Protein AF-A0A0V0H1D7-F1 (afdb_monomer)

Radius of gyration: 17.59 Å; Cα contacts (8 Å, |Δi|>4): 134; chains: 1; bounding box: 47×26×44 Å

Organism: Solanum chacoense (NCBI:txid4108)

Secondary structure (DSSP, 8-state):
-HHHHHHHHHHHHHHHHHHHHHHHHHH---HHHHHHHHHHHHHHHHHHHHHHHHHHHHHT--HHHHHHHHHHHHHHHHHHHHHHHHHTTT--TTSHHHHHHHHHHHHHHHHHHHHIIIIIIIHHHHTSHHHHH-HHHHHHHHHHHHHHHHHHHHHHHHH-

pLDDT: mean 90.78, std 5.84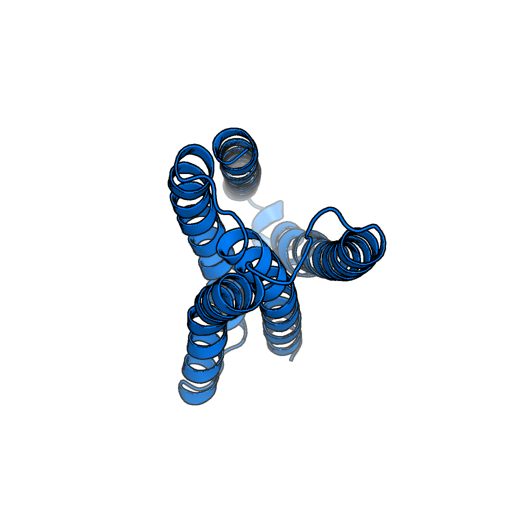, range [53.16, 97.12]

Foldseek 3Di:
DLLQVLLVLLLVLLLLQLLLLLLVLLLDDDPVLNVLQVVLVVVVLVLSVVVSVVSVVVNPDDPVVVVVSVVSSVVRNPVSNVNNNVCNVPDDCPDPVNCVVSVVSNVVSVVSNVCSVVPVPPVVVCPDPVQVVDPVNVVVVVVVVVVSVVSNVVSVVRSD

Structure (mmCIF, N/CA/C/O backbone):
data_AF-A0A0V0H1D7-F1
#
_entry.id   AF-A0A0V0H1D7-F1
#
loop_
_atom_site.group_PDB
_atom_site.id
_atom_site.type_symbol
_atom_site.label_atom_id
_atom_site.label_alt_id
_atom_site.label_comp_id
_atom_site.label_asym_id
_atom_site.label_entity_id
_atom_site.label_seq_id
_atom_site.pdbx_PDB_ins_code
_atom_site.Cartn_x
_atom_site.Cartn_y
_atom_site.Cartn_z
_atom_site.occupancy
_atom_site.B_iso_or_equiv
_atom_site.auth_seq_id
_atom_site.auth_comp_id
_atom_site.auth_asym_id
_atom_site.auth_atom_id
_atom_site.pdbx_PDB_model_num
ATOM 1 N N . MET A 1 1 ? 6.225 -10.975 -17.444 1.00 74.75 1 MET A N 1
ATOM 2 C CA . MET A 1 1 ? 5.537 -11.892 -16.506 1.00 74.75 1 MET A CA 1
ATOM 3 C C . MET A 1 1 ? 5.847 -11.531 -15.055 1.00 74.75 1 MET A C 1
ATOM 5 O O . MET A 1 1 ? 4.903 -11.274 -14.327 1.00 74.75 1 MET A O 1
ATOM 9 N N . ARG A 1 2 ? 7.127 -11.380 -14.673 1.00 87.75 2 ARG A N 1
ATOM 10 C CA . ARG A 1 2 ? 7.568 -10.962 -13.325 1.00 87.75 2 ARG A CA 1
ATOM 11 C C . ARG A 1 2 ? 6.828 -9.743 -12.741 1.00 87.75 2 ARG A C 1
ATOM 13 O O . ARG A 1 2 ? 6.193 -9.882 -11.709 1.00 87.75 2 ARG A O 1
ATOM 20 N N . HIS A 1 3 ? 6.807 -8.597 -13.431 1.00 90.19 3 HIS A N 1
ATOM 21 C CA . HIS A 1 3 ? 6.131 -7.382 -12.928 1.00 90.19 3 HIS A CA 1
ATOM 22 C C . HIS A 1 3 ? 4.631 -7.564 -12.645 1.00 90.19 3 HIS A C 1
ATOM 24 O O . HIS A 1 3 ? 4.086 -6.907 -11.766 1.00 90.19 3 HIS A O 1
ATOM 30 N N . ARG A 1 4 ? 3.958 -8.474 -13.366 1.00 91.38 4 ARG A N 1
ATOM 31 C CA . ARG A 1 4 ? 2.544 -8.781 -13.113 1.00 91.38 4 ARG A CA 1
ATOM 32 C C . ARG A 1 4 ? 2.371 -9.512 -11.785 1.00 91.38 4 ARG A C 1
ATOM 34 O O . ARG A 1 4 ? 1.547 -9.094 -10.982 1.00 91.38 4 ARG A O 1
ATOM 41 N N . LEU A 1 5 ? 3.202 -10.528 -11.541 1.00 92.44 5 LEU A N 1
ATOM 42 C CA . LEU A 1 5 ? 3.217 -11.264 -10.276 1.00 92.44 5 LEU A CA 1
ATOM 43 C C . LEU A 1 5 ? 3.552 -10.339 -9.105 1.00 92.44 5 LEU A C 1
ATOM 45 O O . LEU A 1 5 ? 2.806 -10.315 -8.136 1.00 92.44 5 LEU A O 1
ATOM 49 N N . ILE A 1 6 ? 4.597 -9.516 -9.239 1.00 93.19 6 ILE A N 1
ATOM 50 C CA . ILE A 1 6 ? 4.983 -8.523 -8.223 1.00 93.19 6 ILE A CA 1
ATOM 51 C C . ILE A 1 6 ? 3.799 -7.619 -7.884 1.00 93.19 6 ILE A C 1
ATOM 53 O O . ILE A 1 6 ? 3.445 -7.468 -6.722 1.00 93.19 6 ILE A O 1
ATOM 57 N N . SER A 1 7 ? 3.139 -7.062 -8.902 1.00 92.94 7 SER A N 1
ATOM 58 C CA . SER A 1 7 ? 2.003 -6.165 -8.700 1.00 92.94 7 SER A CA 1
ATOM 59 C C . SER A 1 7 ? 0.806 -6.848 -8.027 1.00 92.94 7 SER A C 1
ATOM 61 O O . SER A 1 7 ? 0.132 -6.197 -7.238 1.00 92.94 7 SER A O 1
ATOM 63 N N . GLN A 1 8 ? 0.537 -8.123 -8.323 1.00 94.50 8 GLN A N 1
ATOM 64 C CA . GLN A 1 8 ? -0.564 -8.885 -7.716 1.00 94.50 8 GLN A CA 1
ATOM 65 C C . GLN A 1 8 ? -0.259 -9.301 -6.274 1.00 94.50 8 GLN A C 1
ATOM 67 O O . GLN A 1 8 ? -1.132 -9.220 -5.417 1.00 94.50 8 GLN A O 1
ATOM 72 N N . VAL A 1 9 ? 0.973 -9.739 -5.999 1.00 94.31 9 VAL A N 1
ATOM 73 C CA . VAL A 1 9 ? 1.406 -10.116 -4.644 1.00 94.31 9 VAL A CA 1
ATOM 74 C C . VAL A 1 9 ? 1.469 -8.884 -3.746 1.00 94.31 9 VAL A C 1
ATOM 76 O O . VAL A 1 9 ? 0.994 -8.936 -2.614 1.00 94.31 9 VAL A O 1
ATOM 79 N N . LEU A 1 10 ? 1.990 -7.765 -4.263 1.00 94.00 10 LEU A N 1
ATOM 80 C CA . LEU A 1 10 ? 2.001 -6.494 -3.545 1.00 94.00 10 LEU A CA 1
ATOM 81 C C . LEU A 1 10 ? 0.579 -6.025 -3.236 1.00 94.00 10 LEU A C 1
ATOM 83 O O . LEU A 1 10 ? 0.295 -5.681 -2.095 1.00 94.00 10 LEU A O 1
ATOM 87 N N . GLU A 1 11 ? -0.316 -6.046 -4.226 1.00 95.62 11 GLU A N 1
ATOM 88 C CA . GLU A 1 11 ? -1.719 -5.702 -4.011 1.00 95.62 11 GLU A CA 1
ATOM 89 C C . GLU A 1 11 ? -2.347 -6.582 -2.931 1.00 95.62 11 GLU A C 1
ATOM 91 O O . GLU A 1 11 ? -2.903 -6.053 -1.978 1.00 95.62 11 GLU A O 1
ATOM 96 N N . LEU A 1 12 ? -2.207 -7.906 -3.021 1.00 93.75 12 LEU A N 1
ATOM 97 C CA . LEU A 1 12 ? -2.755 -8.823 -2.023 1.00 93.75 12 LEU A CA 1
ATOM 98 C C . LEU A 1 12 ? -2.231 -8.520 -0.610 1.00 93.75 12 LEU A C 1
ATOM 100 O O . LEU A 1 12 ? -3.017 -8.498 0.337 1.00 93.75 12 LEU A O 1
ATOM 104 N N . GLY A 1 13 ? -0.927 -8.263 -0.470 1.00 92.62 13 GLY A N 1
ATOM 105 C CA . GLY A 1 13 ? -0.320 -7.881 0.806 1.00 92.62 13 GLY A CA 1
ATOM 106 C C . GLY A 1 13 ? -0.886 -6.572 1.358 1.00 92.62 13 GLY A C 1
ATOM 107 O O . GLY A 1 13 ? -1.197 -6.492 2.546 1.00 92.62 13 GLY A O 1
ATOM 108 N N . ILE A 1 14 ? -1.086 -5.571 0.496 1.00 94.00 14 ILE A N 1
ATOM 109 C CA . ILE A 1 14 ? -1.724 -4.306 0.878 1.00 94.00 14 ILE A CA 1
ATOM 110 C C . ILE A 1 14 ? -3.167 -4.562 1.327 1.00 94.00 14 ILE A C 1
ATOM 112 O O . ILE A 1 14 ? -3.543 -4.123 2.406 1.00 94.00 14 ILE A O 1
ATOM 116 N N . LEU A 1 15 ? -3.961 -5.326 0.568 1.00 94.50 15 LEU A N 1
ATOM 117 C CA . LEU A 1 15 ? -5.364 -5.592 0.907 1.00 94.50 15 LEU A CA 1
ATOM 118 C C . LEU A 1 15 ? -5.505 -6.256 2.283 1.00 94.50 15 LEU A C 1
ATOM 120 O O . LEU A 1 15 ? -6.320 -5.818 3.093 1.00 94.50 15 LEU A O 1
ATOM 124 N N . VAL A 1 16 ? -4.696 -7.280 2.571 1.00 91.50 16 VAL A N 1
ATOM 125 C CA . VAL A 1 16 ? -4.732 -7.979 3.866 1.00 91.50 16 VAL A CA 1
ATOM 126 C C . VAL A 1 16 ? -4.396 -7.023 5.014 1.00 91.50 16 VAL A C 1
ATOM 128 O O . VAL A 1 16 ? -5.137 -6.962 5.996 1.00 91.50 16 VAL A O 1
ATOM 131 N N . HIS A 1 17 ? -3.323 -6.243 4.884 1.00 93.31 17 HIS A N 1
ATOM 132 C CA . HIS A 1 17 ? -2.920 -5.278 5.906 1.00 93.31 17 HIS A CA 1
ATOM 133 C C . HIS A 1 17 ? -3.953 -4.157 6.104 1.00 93.31 17 HIS A C 1
ATOM 135 O O . HIS A 1 17 ? -4.313 -3.834 7.240 1.00 93.31 17 HIS A O 1
ATOM 141 N N . SER A 1 18 ? -4.484 -3.605 5.009 1.00 94.31 18 SER A N 1
ATOM 142 C CA . SER A 1 18 ? -5.471 -2.522 5.020 1.00 94.31 18 SER A CA 1
ATOM 143 C C . SER A 1 18 ? -6.784 -2.919 5.704 1.00 94.31 18 SER A C 1
ATOM 145 O O . SER A 1 18 ? -7.381 -2.085 6.386 1.00 94.31 18 SER A O 1
ATOM 147 N N . VAL A 1 19 ? -7.231 -4.180 5.586 1.00 94.31 19 VAL A N 1
ATOM 148 C CA . VAL A 1 19 ? -8.410 -4.671 6.332 1.00 94.31 19 VAL A CA 1
ATOM 149 C C . VAL A 1 19 ? -8.159 -4.619 7.837 1.00 94.31 19 VAL A C 1
ATOM 151 O O . VAL A 1 19 ? -9.004 -4.122 8.579 1.00 94.31 19 VAL A O 1
ATOM 154 N N . ILE A 1 20 ? -7.003 -5.113 8.288 1.00 91.75 20 ILE A N 1
ATOM 155 C CA . ILE A 1 20 ? -6.660 -5.199 9.715 1.00 91.75 20 ILE A CA 1
ATOM 156 C C . ILE A 1 20 ? -6.572 -3.798 10.328 1.00 91.75 20 ILE A C 1
ATOM 158 O O . ILE A 1 20 ? -7.165 -3.546 11.378 1.00 91.75 20 ILE A O 1
ATOM 162 N N . ILE A 1 21 ? -5.877 -2.879 9.650 1.00 91.81 21 ILE A N 1
ATOM 163 C CA . ILE A 1 21 ? -5.791 -1.476 10.069 1.00 91.81 21 ILE A CA 1
ATOM 164 C C . ILE A 1 21 ? -7.174 -0.825 10.080 1.00 91.81 21 ILE A C 1
ATOM 166 O O . ILE A 1 21 ? -7.513 -0.132 11.037 1.00 91.81 21 ILE A O 1
ATOM 170 N N . GLY A 1 22 ? -7.978 -1.044 9.035 1.00 94.06 22 GLY A N 1
ATOM 171 C CA . GLY A 1 22 ? -9.319 -0.480 8.941 1.00 94.06 22 GLY A CA 1
ATOM 172 C C . GLY A 1 22 ? -10.197 -0.908 10.115 1.00 94.06 22 GLY A C 1
ATOM 173 O O . GLY A 1 22 ? -10.807 -0.053 10.753 1.00 94.06 22 GLY A O 1
ATOM 174 N N . ILE A 1 23 ? -10.210 -2.203 10.444 1.00 93.00 23 ILE A N 1
ATOM 175 C CA . ILE A 1 23 ? -10.970 -2.731 11.586 1.00 93.00 23 ILE A CA 1
ATOM 176 C C . ILE A 1 23 ? -10.512 -2.068 12.885 1.00 93.00 23 ILE A C 1
ATOM 178 O O . ILE A 1 23 ? -11.358 -1.531 13.590 1.00 93.00 23 ILE A O 1
ATOM 182 N N . SER A 1 24 ? -9.201 -2.031 13.145 1.00 90.25 24 SER A N 1
ATOM 183 C CA . SER A 1 24 ? -8.633 -1.431 14.363 1.00 90.25 24 SER A CA 1
ATOM 184 C C . SER A 1 24 ? -8.926 0.072 14.490 1.00 90.25 24 SER A C 1
ATOM 186 O O . SER A 1 24 ? -9.142 0.591 15.586 1.00 90.25 24 SER A O 1
ATOM 188 N N . LEU A 1 25 ? -8.986 0.801 13.371 1.00 91.31 25 LEU A N 1
ATOM 189 C CA . LEU A 1 25 ? -9.426 2.195 13.388 1.00 91.31 25 LEU A CA 1
ATOM 190 C C . LEU A 1 25 ? -10.931 2.312 13.683 1.00 91.31 25 LEU A C 1
ATOM 192 O O . LEU A 1 25 ? -11.335 3.195 14.434 1.00 91.31 25 LEU A O 1
ATOM 196 N N . GLY A 1 26 ? -11.764 1.452 13.091 1.00 92.38 26 GLY A N 1
ATOM 197 C CA . GLY A 1 26 ? -13.226 1.509 13.233 1.00 92.38 26 GLY A CA 1
ATOM 198 C C . GLY A 1 26 ? -13.747 1.128 14.622 1.00 92.38 26 GLY A C 1
ATOM 199 O O . GLY A 1 26 ? -14.825 1.562 15.021 1.00 92.38 26 GLY A O 1
ATOM 200 N N . THR A 1 27 ? -12.986 0.331 15.356 1.00 91.31 27 THR A N 1
ATOM 201 C CA . THR A 1 27 ? -13.241 -0.075 16.747 1.00 91.31 27 THR A CA 1
ATOM 202 C C . THR A 1 27 ? -12.702 0.927 17.771 1.00 91.31 27 THR A C 1
ATOM 204 O O . THR A 1 27 ? -13.101 0.887 18.934 1.00 91.31 27 THR A O 1
ATOM 207 N N . THR A 1 28 ? -11.821 1.847 17.363 1.00 88.94 28 THR A N 1
ATOM 208 C CA . THR A 1 28 ? -11.316 2.909 18.237 1.00 88.94 28 THR A CA 1
ATOM 209 C C . THR A 1 28 ? -12.435 3.904 18.548 1.00 88.94 28 THR A C 1
ATOM 211 O O . THR A 1 28 ? -12.975 4.542 17.649 1.00 88.94 28 THR A O 1
ATOM 214 N N . GLU A 1 29 ? -12.745 4.108 19.831 1.00 85.25 29 GLU A N 1
ATOM 215 C CA . GLU A 1 29 ? -13.836 5.007 20.248 1.00 85.25 29 GLU A CA 1
ATOM 216 C C . GLU A 1 29 ? -13.367 6.416 20.651 1.00 85.25 29 GLU A C 1
ATOM 218 O O . GLU A 1 29 ? -14.167 7.350 20.684 1.00 85.25 29 GLU A O 1
ATOM 223 N N . ASN A 1 30 ? -12.076 6.609 20.957 1.00 86.25 30 ASN A N 1
ATOM 224 C CA . ASN A 1 30 ? -11.560 7.882 21.470 1.00 86.25 30 ASN A CA 1
ATOM 225 C C . ASN A 1 30 ? -11.291 8.895 20.337 1.00 86.25 30 ASN A C 1
ATOM 227 O O . ASN A 1 30 ? -10.307 8.745 19.604 1.00 86.25 30 ASN A O 1
ATOM 231 N N . PRO A 1 31 ? -12.047 10.008 20.237 1.00 83.62 31 PRO A N 1
ATOM 232 C CA . PRO A 1 31 ? -11.870 10.984 19.160 1.00 83.62 31 PRO A CA 1
ATOM 233 C C . PRO A 1 31 ? -10.497 11.667 19.151 1.00 83.62 31 PRO A C 1
ATOM 235 O O . PRO A 1 31 ? -10.062 12.151 18.103 1.00 83.62 31 PRO A O 1
ATOM 238 N N . LYS A 1 32 ? -9.811 11.729 20.304 1.00 86.06 32 LYS A N 1
ATOM 239 C CA . LYS A 1 32 ? -8.451 12.285 20.408 1.00 86.06 32 LYS A CA 1
ATOM 240 C C . LYS A 1 32 ? -7.411 11.393 19.728 1.00 86.06 32 LYS A C 1
ATOM 242 O O . LYS A 1 32 ? -6.398 11.916 19.285 1.00 86.06 32 LYS A O 1
ATOM 247 N N . THR A 1 33 ? -7.690 10.097 19.610 1.00 85.44 33 THR A N 1
ATOM 248 C CA . THR A 1 33 ? -6.844 9.112 18.925 1.00 85.44 33 THR A CA 1
ATOM 249 C C . THR A 1 33 ? -7.255 8.968 17.456 1.00 85.44 33 THR A C 1
ATOM 251 O O . THR A 1 33 ? -6.405 8.958 16.574 1.00 85.44 33 THR A O 1
ATOM 254 N N . ILE A 1 34 ? -8.561 8.967 17.160 1.00 88.12 34 ILE A N 1
ATOM 255 C CA . ILE A 1 34 ? -9.088 8.809 15.790 1.00 88.12 34 ILE A CA 1
ATOM 256 C C . ILE A 1 34 ? -8.610 9.927 14.851 1.00 88.12 34 ILE A C 1
ATOM 258 O O . ILE A 1 34 ? -8.193 9.655 13.729 1.00 88.12 34 ILE A O 1
ATOM 262 N N . LYS A 1 35 ? -8.674 11.196 15.281 1.00 87.25 35 LYS A N 1
ATOM 263 C CA . LYS A 1 35 ? -8.311 12.345 14.428 1.00 87.25 35 LYS A CA 1
ATOM 264 C C . LYS A 1 35 ? -6.873 12.274 13.886 1.00 87.25 35 LYS A C 1
ATOM 266 O O . LYS A 1 35 ? -6.721 12.355 12.668 1.00 87.25 35 LYS A O 1
ATOM 271 N N . PRO A 1 36 ? -5.830 12.137 14.728 1.00 88.69 36 PRO A N 1
ATOM 272 C CA . PRO A 1 36 ? -4.465 11.992 14.232 1.00 88.69 36 PRO A CA 1
ATOM 273 C C . PRO A 1 36 ? -4.265 10.685 13.455 1.00 88.69 36 PRO A C 1
ATOM 275 O O . PRO A 1 36 ? -3.605 10.720 12.419 1.00 88.69 36 PRO A O 1
ATOM 278 N N . LEU A 1 37 ? -4.892 9.573 13.866 1.00 88.94 37 LEU A N 1
ATOM 279 C CA . LEU A 1 37 ? -4.813 8.301 13.137 1.00 88.94 37 LEU A CA 1
ATOM 280 C C . LEU A 1 37 ? -5.346 8.403 11.706 1.00 88.94 37 LEU A C 1
ATOM 282 O O . LEU A 1 37 ? -4.688 7.927 10.789 1.00 88.94 37 LEU A O 1
ATOM 286 N N . ILE A 1 38 ? -6.496 9.047 11.481 1.00 90.00 38 ILE A N 1
ATOM 287 C CA . ILE A 1 38 ? -7.047 9.232 10.127 1.00 90.00 38 ILE A CA 1
ATOM 288 C C . ILE A 1 38 ? -6.074 10.026 9.252 1.00 90.00 38 ILE A C 1
ATOM 290 O O . ILE A 1 38 ? -5.871 9.676 8.089 1.00 90.00 38 ILE A O 1
ATOM 294 N N . ILE A 1 39 ? -5.456 11.079 9.796 1.00 89.69 39 ILE A N 1
ATOM 295 C CA . ILE A 1 39 ? -4.482 11.884 9.050 1.00 89.69 39 ILE A CA 1
ATOM 296 C C . ILE A 1 39 ? -3.244 11.040 8.727 1.00 89.69 39 ILE A C 1
ATOM 298 O O . ILE A 1 39 ? -2.842 10.971 7.565 1.00 89.69 39 ILE A O 1
ATOM 302 N N . ALA A 1 40 ? -2.678 10.357 9.725 1.00 91.00 40 ALA A N 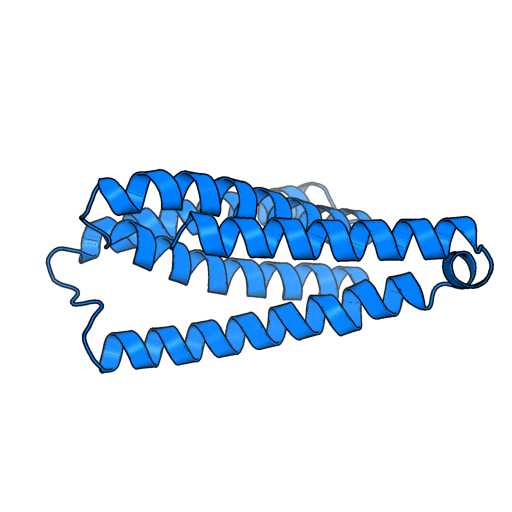1
ATOM 303 C CA . ALA A 1 40 ? -1.511 9.499 9.550 1.00 91.00 40 ALA A CA 1
ATOM 304 C C . ALA A 1 40 ? -1.773 8.388 8.519 1.00 91.00 40 ALA A C 1
ATOM 306 O O . ALA A 1 40 ? -0.982 8.205 7.593 1.00 91.00 40 ALA A O 1
ATOM 307 N N . LEU A 1 41 ? -2.920 7.712 8.617 1.00 91.12 41 LEU A N 1
ATOM 308 C CA . LEU A 1 41 ? -3.327 6.646 7.704 1.00 91.12 41 LEU A CA 1
ATOM 309 C C . LEU A 1 41 ? -3.639 7.154 6.297 1.00 91.12 41 LEU A C 1
ATOM 311 O O . LEU A 1 41 ? -3.375 6.445 5.333 1.00 91.12 41 LEU A O 1
ATOM 315 N N . SER A 1 42 ? -4.130 8.385 6.145 1.00 92.38 42 SER A N 1
ATOM 316 C CA . SER A 1 42 ? -4.326 8.986 4.819 1.00 92.38 42 SER A CA 1
ATOM 317 C C . SER A 1 42 ? -2.996 9.152 4.082 1.00 92.38 42 SER A C 1
ATOM 319 O O . SER A 1 42 ? -2.887 8.799 2.907 1.00 92.38 42 SER A O 1
ATOM 321 N N . PHE A 1 43 ? -1.961 9.642 4.773 1.00 91.75 43 PHE A N 1
ATOM 322 C CA . PHE A 1 43 ? -0.620 9.737 4.195 1.00 91.75 43 PHE A CA 1
ATOM 323 C C . PHE A 1 43 ? 0.022 8.360 3.995 1.00 91.75 43 PHE A C 1
ATOM 325 O O . PHE A 1 43 ? 0.652 8.136 2.963 1.00 91.75 43 PHE A O 1
ATOM 332 N N . HIS A 1 44 ? -0.172 7.424 4.926 1.00 92.38 44 HIS A N 1
ATOM 333 C CA . HIS A 1 44 ? 0.291 6.040 4.780 1.00 92.38 44 HIS A CA 1
ATOM 334 C C . HIS A 1 44 ? -0.289 5.395 3.514 1.00 92.38 44 HIS A C 1
ATOM 336 O O . HIS A 1 44 ? 0.460 4.926 2.658 1.00 92.38 44 HIS A O 1
ATOM 342 N N . GLN A 1 45 ? -1.612 5.476 3.338 1.00 94.19 45 GLN A N 1
ATOM 343 C CA . GLN A 1 45 ? -2.309 4.948 2.165 1.00 94.19 45 GLN A CA 1
ATOM 344 C C . GLN A 1 45 ? -1.871 5.667 0.882 1.00 94.19 45 GLN A C 1
ATOM 346 O O . GLN A 1 45 ? -1.769 5.048 -0.173 1.00 94.19 45 GLN A O 1
ATOM 351 N N . PHE A 1 46 ? -1.562 6.965 0.941 1.00 93.50 46 PHE A N 1
ATOM 352 C CA . PHE A 1 46 ? -1.006 7.682 -0.205 1.00 93.50 46 PHE A CA 1
ATOM 353 C C . PHE A 1 46 ? 0.336 7.082 -0.662 1.00 93.50 46 PHE A C 1
ATOM 355 O O . PHE A 1 46 ? 0.514 6.815 -1.854 1.00 93.50 46 PHE A O 1
ATOM 362 N N . PHE A 1 47 ? 1.257 6.808 0.267 1.00 91.75 47 PHE A N 1
ATOM 363 C CA . PHE A 1 47 ? 2.547 6.191 -0.055 1.00 91.75 47 PHE A CA 1
ATOM 364 C C . PHE A 1 47 ? 2.407 4.739 -0.535 1.00 91.75 47 PHE A C 1
ATOM 366 O O . PHE A 1 47 ? 3.041 4.370 -1.528 1.00 91.75 47 PHE A O 1
ATOM 373 N N . GLU A 1 48 ? 1.535 3.939 0.086 1.00 92.38 48 GLU A 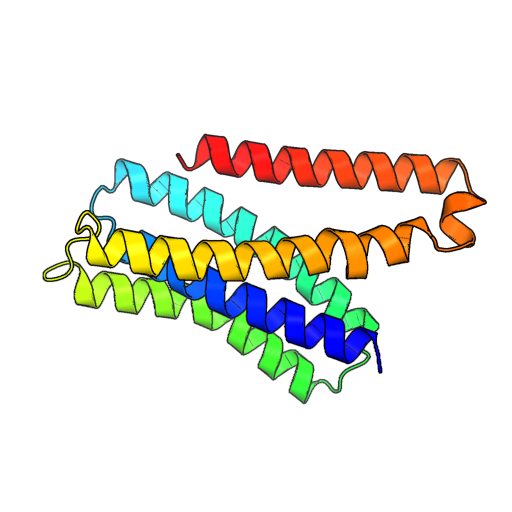N 1
ATOM 374 C CA . GLU A 1 48 ? 1.222 2.581 -0.390 1.00 92.38 48 GLU A CA 1
ATOM 375 C C . GLU A 1 48 ? 0.634 2.596 -1.809 1.00 92.38 48 GLU A C 1
ATOM 377 O O . GLU A 1 48 ? 1.034 1.803 -2.667 1.00 92.38 48 GLU A O 1
ATOM 382 N N . GLY A 1 49 ? -0.259 3.549 -2.093 1.00 94.25 49 GLY A N 1
ATOM 383 C CA . GLY A 1 49 ? -0.877 3.725 -3.405 1.00 94.25 49 GLY A CA 1
ATOM 384 C C . GLY A 1 49 ? 0.125 4.121 -4.488 1.00 94.25 49 GLY A C 1
ATOM 385 O O . GLY A 1 49 ? 0.050 3.609 -5.607 1.00 94.25 49 GLY A O 1
ATOM 386 N N . MET A 1 50 ? 1.105 4.974 -4.169 1.00 93.25 50 MET A N 1
ATOM 387 C CA . MET A 1 50 ? 2.200 5.292 -5.095 1.00 93.25 50 MET A CA 1
ATOM 388 C C . MET A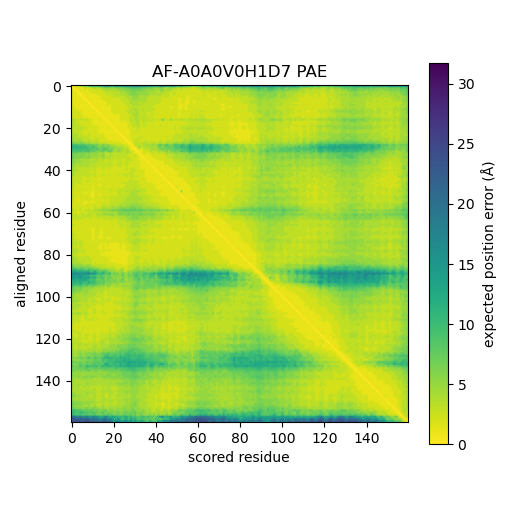 1 50 ? 3.070 4.064 -5.398 1.00 93.25 50 MET A C 1
ATOM 390 O O . MET A 1 50 ? 3.401 3.831 -6.564 1.00 93.25 50 MET A O 1
ATOM 394 N N . GLY A 1 51 ? 3.394 3.251 -4.387 1.00 91.94 51 GLY A N 1
ATOM 395 C CA . GLY A 1 51 ? 4.149 2.005 -4.570 1.00 91.94 51 GLY A CA 1
ATOM 396 C C . GLY A 1 51 ? 3.413 0.996 -5.459 1.00 91.94 51 GLY A C 1
ATOM 397 O O . GLY A 1 51 ? 3.980 0.478 -6.430 1.00 91.94 51 GLY A O 1
ATOM 398 N N . LEU A 1 52 ? 2.121 0.778 -5.191 1.00 94.44 52 LEU A N 1
ATOM 399 C CA . LEU A 1 52 ? 1.268 -0.083 -6.013 1.00 94.44 52 LEU A CA 1
ATOM 400 C C . LEU A 1 52 ? 1.127 0.459 -7.444 1.00 94.44 52 LEU A C 1
ATOM 402 O O . LEU A 1 52 ? 1.277 -0.296 -8.407 1.00 94.44 52 LEU A O 1
ATOM 406 N N . GLY A 1 53 ? 0.907 1.767 -7.604 1.00 94.88 53 GLY A N 1
ATOM 407 C CA . GLY A 1 53 ? 0.813 2.430 -8.906 1.00 94.88 53 GLY A CA 1
ATOM 408 C C . GLY A 1 53 ? 2.085 2.279 -9.747 1.00 94.88 53 GLY A C 1
ATOM 409 O O . GLY A 1 53 ? 2.004 1.999 -10.947 1.00 94.88 53 GLY A O 1
ATOM 410 N N . GLY A 1 54 ? 3.260 2.371 -9.115 1.00 92.38 54 GLY A N 1
ATOM 411 C CA . GLY A 1 54 ? 4.548 2.089 -9.752 1.00 92.38 54 GLY A CA 1
ATOM 412 C C . GLY A 1 54 ? 4.634 0.658 -10.293 1.00 92.38 54 GLY A C 1
ATOM 413 O O . GLY A 1 54 ? 5.023 0.452 -11.446 1.00 92.38 54 GLY A O 1
ATOM 414 N N . CYS A 1 55 ? 4.192 -0.331 -9.512 1.00 92.94 55 CYS A N 1
ATOM 415 C CA . CYS A 1 55 ? 4.163 -1.735 -9.934 1.00 92.94 55 CYS A CA 1
ATOM 416 C C . CYS A 1 55 ? 3.170 -1.987 -11.078 1.00 92.94 55 CYS A C 1
ATOM 418 O O . CYS A 1 55 ? 3.505 -2.655 -12.061 1.00 92.94 55 CYS A O 1
ATOM 420 N N . ILE A 1 56 ? 1.967 -1.411 -10.988 1.00 94.50 56 ILE A N 1
ATOM 421 C CA . ILE A 1 56 ? 0.925 -1.510 -12.020 1.00 94.50 56 ILE A CA 1
ATOM 422 C C . ILE A 1 56 ? 1.418 -0.921 -13.349 1.00 94.50 56 ILE A C 1
ATOM 424 O O . ILE A 1 56 ? 1.215 -1.526 -14.408 1.00 94.50 56 ILE A O 1
ATOM 428 N N . SER A 1 57 ? 2.102 0.227 -13.296 1.00 93.31 57 SER A N 1
ATOM 429 C CA . SER A 1 57 ? 2.684 0.889 -14.469 1.00 93.31 57 SER A CA 1
ATOM 430 C C . SER A 1 57 ? 3.684 -0.023 -15.195 1.00 93.31 57 SER A C 1
ATOM 432 O O . SER A 1 57 ? 3.610 -0.204 -16.415 1.00 93.31 57 SER A O 1
ATOM 434 N N . GLN A 1 58 ? 4.554 -0.705 -14.443 1.00 90.50 58 GLN A N 1
ATOM 435 C CA . GLN A 1 58 ? 5.524 -1.657 -14.999 1.00 90.50 58 GLN A CA 1
ATOM 436 C C . GLN A 1 58 ? 4.872 -2.943 -15.540 1.00 90.50 58 GLN A C 1
ATOM 438 O O . GLN A 1 58 ? 5.365 -3.550 -16.496 1.00 90.50 58 GLN A O 1
ATOM 443 N N . ALA A 1 59 ? 3.745 -3.368 -14.965 1.00 92.00 59 ALA A N 1
ATOM 444 C CA . ALA A 1 59 ? 3.056 -4.608 -15.320 1.00 92.00 59 ALA A CA 1
ATOM 445 C C . ALA A 1 59 ? 2.323 -4.570 -16.681 1.00 92.00 59 ALA A C 1
ATOM 447 O O . ALA A 1 59 ? 1.958 -5.634 -17.212 1.00 92.00 59 ALA A O 1
ATOM 448 N N . LYS A 1 60 ? 2.135 -3.370 -17.260 1.00 93.31 60 LYS A N 1
ATOM 449 C CA . LYS A 1 60 ? 1.461 -3.128 -18.554 1.00 93.31 60 LYS A CA 1
ATOM 450 C C . LYS A 1 60 ? 0.122 -3.871 -18.646 1.00 93.31 60 LYS A C 1
ATOM 452 O O . LYS A 1 60 ? -0.116 -4.683 -19.551 1.00 93.31 60 LYS A O 1
ATOM 457 N N . TYR A 1 61 ? -0.721 -3.657 -17.641 1.00 93.56 61 TYR A N 1
ATOM 458 C CA . TYR A 1 61 ? -2.064 -4.219 -17.582 1.00 93.56 61 TYR A CA 1
ATOM 459 C C . TYR A 1 61 ? -3.026 -3.525 -18.551 1.00 93.56 61 TYR A C 1
ATOM 461 O O . TYR A 1 61 ? -2.833 -2.377 -18.942 1.00 93.56 61 TYR A O 1
ATOM 469 N N . LYS A 1 62 ? -4.102 -4.227 -18.927 1.00 95.56 62 LYS A N 1
ATOM 470 C CA . LYS A 1 62 ? -5.239 -3.597 -19.612 1.00 95.56 62 LYS A CA 1
ATOM 471 C C . LYS A 1 62 ? -5.985 -2.704 -18.618 1.00 95.56 62 LYS A C 1
ATOM 473 O O . LYS A 1 62 ? -6.062 -3.048 -17.440 1.00 95.56 62 LYS A O 1
ATOM 478 N N . ALA A 1 63 ? -6.617 -1.637 -19.109 1.00 95.50 63 ALA A N 1
ATOM 479 C CA . ALA A 1 63 ? -7.367 -0.683 -18.284 1.00 95.50 63 ALA A CA 1
ATOM 480 C C . ALA A 1 63 ? -8.354 -1.360 -17.318 1.00 95.50 63 ALA A C 1
ATOM 482 O O . ALA A 1 63 ? -8.414 -0.995 -16.152 1.00 95.50 63 ALA A O 1
ATOM 483 N N . ARG A 1 64 ? -9.055 -2.413 -17.764 1.00 96.50 64 ARG A N 1
ATOM 484 C CA . ARG A 1 64 ? -9.966 -3.194 -16.911 1.00 96.50 64 ARG A CA 1
ATOM 485 C C . ARG A 1 64 ? -9.283 -3.731 -15.649 1.00 96.50 64 ARG A C 1
ATOM 487 O O . ARG A 1 64 ? -9.849 -3.618 -14.572 1.00 96.50 64 ARG A O 1
ATOM 494 N N . THR A 1 65 ? -8.093 -4.316 -15.775 1.00 95.19 65 THR A N 1
ATOM 495 C CA . THR A 1 65 ? -7.351 -4.852 -14.625 1.00 95.19 65 THR A CA 1
ATOM 496 C C . THR A 1 65 ? -6.887 -3.722 -13.715 1.00 95.19 65 THR A C 1
ATOM 498 O O . THR A 1 65 ? -7.082 -3.819 -12.516 1.00 95.19 65 THR A O 1
ATOM 501 N N . ILE A 1 66 ? -6.371 -2.626 -14.280 1.00 96.50 66 ILE A N 1
ATOM 502 C CA . ILE A 1 66 ? -5.952 -1.447 -13.504 1.00 96.50 66 ILE A CA 1
ATOM 503 C C . ILE A 1 66 ? -7.120 -0.901 -12.673 1.00 96.50 66 ILE A C 1
ATOM 505 O O . ILE A 1 66 ? -6.964 -0.664 -11.482 1.00 96.50 66 ILE A O 1
ATOM 509 N N . ILE A 1 67 ? -8.300 -0.755 -13.282 1.00 96.94 67 ILE A N 1
ATOM 510 C CA . ILE A 1 67 ? -9.506 -0.267 -12.601 1.00 96.94 67 ILE A CA 1
ATOM 511 C C . ILE A 1 67 ? -9.908 -1.210 -11.465 1.00 96.94 67 ILE A C 1
ATOM 513 O O . ILE A 1 67 ? -10.170 -0.742 -10.365 1.00 96.94 67 ILE A O 1
ATOM 517 N N . ILE A 1 68 ? -9.929 -2.525 -11.709 1.00 96.81 68 ILE A N 1
ATOM 518 C CA . ILE A 1 68 ? -10.248 -3.515 -10.669 1.00 96.81 68 ILE A CA 1
ATOM 519 C C . ILE A 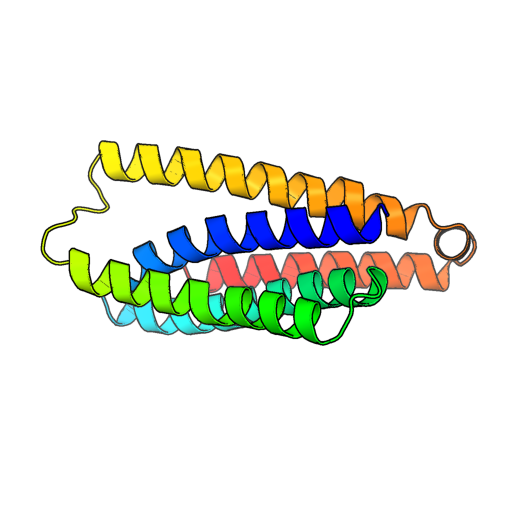1 68 ? -9.274 -3.392 -9.494 1.00 96.81 68 ILE A C 1
ATOM 521 O O . ILE A 1 68 ? -9.713 -3.372 -8.347 1.00 96.81 68 ILE A O 1
ATOM 525 N N . MET A 1 69 ? -7.980 -3.256 -9.780 1.00 96.56 69 MET A N 1
ATOM 526 C CA . MET A 1 69 ? -6.961 -3.161 -8.741 1.00 96.56 69 MET A CA 1
ATOM 527 C C . MET A 1 69 ? -7.106 -1.891 -7.889 1.00 96.56 69 MET A C 1
ATOM 529 O O . MET A 1 69 ? -7.137 -1.921 -6.661 1.00 96.56 69 MET A O 1
ATOM 533 N N . VAL A 1 70 ? -7.296 -0.746 -8.550 1.00 95.81 70 VAL A N 1
ATOM 534 C CA . VAL A 1 70 ? -7.527 0.540 -7.875 1.00 95.81 70 VAL A CA 1
ATOM 535 C C . VAL A 1 70 ? -8.823 0.521 -7.054 1.00 95.81 70 VAL A C 1
ATOM 537 O O . VAL A 1 70 ? -8.874 1.097 -5.967 1.00 95.81 70 VAL A O 1
ATOM 540 N N . LEU A 1 71 ? -9.869 -0.160 -7.528 1.00 97.12 71 LEU A N 1
ATOM 541 C CA . LEU A 1 71 ? -11.112 -0.313 -6.769 1.00 97.12 71 LEU A CA 1
ATOM 542 C C . LEU A 1 71 ? -10.899 -1.142 -5.501 1.00 97.12 71 LEU A C 1
ATOM 544 O O . LEU A 1 71 ? -11.342 -0.722 -4.434 1.00 97.12 71 LEU A O 1
ATOM 548 N N . PHE A 1 72 ? -10.187 -2.269 -5.581 1.00 96.88 72 PHE A N 1
ATOM 549 C CA . PHE A 1 72 ? -9.864 -3.048 -4.386 1.00 96.88 72 PHE A CA 1
ATOM 550 C C . PHE A 1 72 ? -9.030 -2.232 -3.399 1.00 96.88 72 PHE A C 1
ATOM 552 O O . PHE A 1 72 ? -9.382 -2.166 -2.222 1.00 96.88 72 PHE A O 1
ATOM 559 N N . PHE A 1 73 ? -7.998 -1.535 -3.873 1.00 96.06 73 PHE A N 1
ATOM 560 C CA . PHE A 1 73 ? -7.174 -0.672 -3.030 1.00 96.06 73 PHE A CA 1
ATOM 561 C C . PHE A 1 73 ? -7.988 0.418 -2.310 1.00 96.06 73 PHE A C 1
ATOM 563 O O . PHE A 1 73 ? -7.811 0.639 -1.116 1.00 96.06 73 PHE A O 1
ATOM 570 N N . THR A 1 74 ? -8.912 1.083 -3.010 1.00 95.44 74 THR A N 1
ATOM 571 C CA . THR A 1 74 ? -9.680 2.206 -2.441 1.00 95.44 74 THR A CA 1
ATOM 572 C C . THR A 1 74 ? -10.819 1.768 -1.520 1.00 95.44 74 THR A C 1
ATOM 574 O O . THR A 1 74 ? -11.113 2.468 -0.555 1.00 95.44 74 THR A O 1
ATOM 577 N N . VAL A 1 75 ? -11.460 0.625 -1.782 1.00 96.69 75 VAL A N 1
ATOM 578 C CA . VAL A 1 75 ? -12.629 0.157 -1.011 1.00 96.69 75 VAL A CA 1
ATOM 579 C C . VAL A 1 75 ? -12.236 -0.627 0.242 1.00 96.69 75 VAL A C 1
ATOM 581 O O . VAL A 1 75 ? -13.000 -0.656 1.210 1.00 96.69 75 VAL A O 1
ATOM 584 N N . THR A 1 76 ? -11.054 -1.240 0.266 1.00 96.31 76 THR A N 1
ATOM 585 C CA . THR A 1 76 ? -10.668 -2.174 1.335 1.00 96.31 76 THR A CA 1
ATOM 586 C C . THR A 1 76 ? -10.540 -1.507 2.701 1.00 96.31 76 THR A C 1
ATOM 588 O O . THR A 1 76 ? -11.174 -1.969 3.651 1.00 96.31 76 THR A O 1
ATOM 591 N N . THR A 1 77 ? -9.806 -0.395 2.814 1.00 95.19 77 THR A N 1
ATOM 592 C CA . THR A 1 77 ? -9.653 0.310 4.100 1.00 95.19 77 THR A CA 1
ATOM 593 C C . THR A 1 77 ? -10.996 0.842 4.623 1.00 95.19 77 THR A C 1
ATOM 595 O O . THR A 1 77 ? -11.343 0.512 5.757 1.00 95.19 77 THR A O 1
ATOM 598 N N . PRO A 1 78 ? -11.826 1.565 3.835 1.00 95.31 78 PRO A N 1
ATOM 599 C CA . PRO A 1 78 ? -13.160 1.984 4.279 1.00 95.31 78 PRO A CA 1
ATOM 600 C C . PRO A 1 78 ? -14.072 0.825 4.687 1.00 95.31 78 PRO A C 1
ATOM 602 O O . PRO A 1 78 ? -14.804 0.944 5.669 1.00 95.31 78 PRO A O 1
ATOM 605 N N . SER A 1 79 ? -14.012 -0.304 3.975 1.00 96.69 79 SER A N 1
ATOM 606 C CA . SER A 1 79 ? -14.779 -1.504 4.335 1.00 96.69 79 SER A CA 1
ATOM 607 C C . SER A 1 79 ? -14.318 -2.079 5.673 1.00 96.69 79 SER A C 1
ATOM 609 O O . SER A 1 79 ? -15.154 -2.421 6.505 1.00 96.69 79 SER A O 1
ATOM 611 N N . GLY A 1 80 ? -13.005 -2.120 5.921 1.00 95.44 80 GLY A N 1
ATOM 612 C CA . GLY A 1 80 ? -12.443 -2.499 7.218 1.00 95.44 80 GLY A CA 1
ATOM 613 C C . GLY A 1 80 ? -12.936 -1.593 8.348 1.00 95.44 80 GLY A C 1
ATOM 614 O O . GLY A 1 80 ? -13.395 -2.097 9.368 1.00 95.44 80 GLY A O 1
ATOM 615 N N . ILE A 1 81 ? -12.936 -0.269 8.144 1.00 94.88 81 ILE A N 1
ATOM 616 C CA . ILE A 1 81 ? -13.449 0.698 9.132 1.00 94.88 81 ILE A CA 1
ATOM 617 C C . ILE A 1 81 ? -14.945 0.479 9.383 1.00 94.88 81 ILE A C 1
ATOM 619 O O . ILE A 1 81 ? -15.373 0.450 10.535 1.00 94.88 81 ILE A O 1
ATOM 623 N N . ALA A 1 82 ? -15.745 0.284 8.332 1.00 95.75 82 ALA A N 1
ATOM 624 C CA . ALA A 1 82 ? -17.175 0.006 8.464 1.00 95.75 82 ALA A CA 1
ATOM 625 C C . ALA A 1 82 ? -17.445 -1.279 9.263 1.00 95.75 82 ALA A C 1
ATOM 627 O O . ALA A 1 82 ? -18.315 -1.290 10.134 1.00 95.75 82 ALA A O 1
ATOM 628 N N . ILE A 1 83 ? -16.674 -2.341 9.008 1.00 94.31 83 ILE A N 1
ATOM 629 C CA . ILE A 1 83 ? -16.741 -3.589 9.778 1.00 94.31 83 ILE A CA 1
ATOM 630 C C . ILE A 1 83 ? -16.340 -3.335 11.235 1.00 94.31 83 ILE A C 1
ATOM 632 O O . ILE A 1 83 ? -17.076 -3.739 12.132 1.00 94.31 83 ILE A O 1
ATOM 636 N N . GLY A 1 84 ? -15.237 -2.621 11.480 1.00 93.12 84 GLY A N 1
ATOM 637 C CA . GLY A 1 84 ? -14.774 -2.259 12.824 1.00 93.12 84 GLY A CA 1
ATOM 638 C C . GLY A 1 84 ? -15.828 -1.494 13.629 1.00 93.12 84 GLY A C 1
ATOM 639 O O . GLY A 1 84 ? -16.142 -1.870 14.756 1.00 93.12 84 GLY A O 1
ATOM 640 N N . MET A 1 85 ? -16.464 -0.494 13.011 1.00 92.19 85 MET A N 1
ATOM 641 C CA . MET A 1 85 ? -17.561 0.270 13.619 1.00 92.19 85 MET A CA 1
ATOM 642 C C . MET A 1 85 ? -18.789 -0.597 13.930 1.00 92.19 85 MET A C 1
ATOM 644 O O . MET A 1 85 ? -19.500 -0.340 14.899 1.00 92.19 85 MET A O 1
ATOM 648 N N . MET A 1 86 ? -19.063 -1.614 13.110 1.00 92.88 86 MET A N 1
ATOM 649 C CA . MET A 1 86 ? -20.199 -2.516 13.304 1.00 92.88 86 MET A CA 1
ATOM 650 C C . MET A 1 86 ? -19.984 -3.465 14.486 1.00 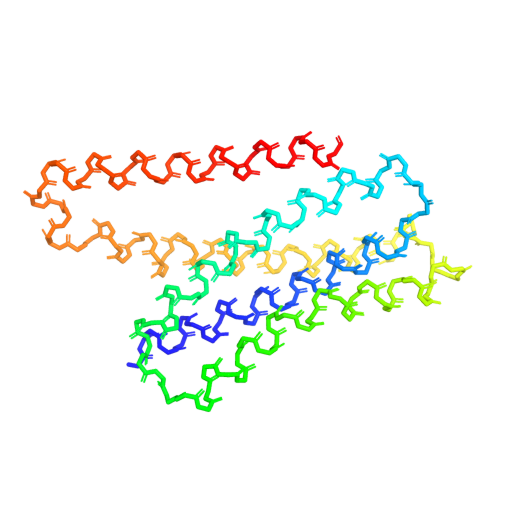92.88 86 MET A C 1
ATOM 652 O O . MET A 1 86 ? -20.926 -3.747 15.227 1.00 92.88 86 MET A O 1
ATOM 656 N N . ILE A 1 87 ? -18.753 -3.952 14.665 1.00 91.31 87 ILE A N 1
ATOM 657 C CA . ILE A 1 87 ? -18.414 -4.923 15.712 1.00 91.31 87 ILE A CA 1
ATOM 658 C C . ILE A 1 87 ? -17.951 -4.274 17.022 1.00 91.31 87 ILE A C 1
ATOM 660 O O . ILE A 1 87 ? -17.885 -4.973 18.031 1.00 91.31 87 ILE A O 1
ATOM 664 N N . SER A 1 88 ? -17.678 -2.964 17.039 1.00 87.94 88 SER A N 1
ATOM 665 C CA . SER A 1 88 ? -17.079 -2.239 18.175 1.00 87.94 88 SER A CA 1
ATOM 666 C C . SER A 1 88 ? -17.778 -2.480 19.518 1.00 87.94 88 SER A C 1
ATOM 668 O O . SER A 1 88 ? -17.119 -2.635 20.538 1.00 87.94 88 SER A O 1
ATOM 670 N N . LYS A 1 89 ? -19.110 -2.616 19.523 1.00 82.69 89 LYS A N 1
ATOM 671 C CA . LYS A 1 89 ? -19.902 -2.831 20.749 1.00 82.69 89 LYS A CA 1
ATOM 672 C C . LYS A 1 89 ? -19.722 -4.209 21.397 1.00 82.69 89 LYS A C 1
ATOM 674 O O . LYS A 1 89 ? -20.014 -4.356 22.580 1.00 82.69 89 LYS A O 1
ATOM 679 N N . GLY A 1 90 ? -19.332 -5.224 20.626 1.00 79.25 90 GLY A N 1
ATOM 680 C CA . GLY A 1 90 ? -19.203 -6.614 21.090 1.00 79.25 90 GLY A CA 1
ATOM 681 C C . GLY A 1 90 ? -17.791 -7.185 20.964 1.00 79.25 90 GLY A C 1
ATOM 682 O O . GLY A 1 90 ? -17.520 -8.273 21.471 1.00 79.25 90 GLY A O 1
ATOM 683 N N . TYR A 1 91 ? -16.894 -6.468 20.290 1.00 80.38 91 TYR A N 1
ATOM 684 C CA . TYR A 1 91 ? -15.522 -6.878 20.043 1.00 80.38 91 TYR A CA 1
ATOM 685 C C . TYR A 1 91 ? -14.579 -6.210 21.044 1.00 80.38 91 TYR A C 1
ATOM 687 O O . TYR A 1 91 ? -14.391 -4.998 21.031 1.00 80.38 91 TYR A O 1
ATOM 695 N N . ASN A 1 92 ? -13.961 -7.015 21.909 1.00 80.81 92 ASN A N 1
ATOM 696 C CA . ASN A 1 92 ? -12.895 -6.537 22.780 1.00 80.81 92 ASN A CA 1
ATOM 697 C C . ASN A 1 92 ? -11.542 -6.685 22.073 1.00 80.81 92 ASN A C 1
ATOM 699 O O . ASN A 1 92 ? -10.957 -7.771 22.074 1.00 80.81 92 ASN A O 1
ATOM 703 N N . GLU A 1 93 ? -11.029 -5.583 21.527 1.00 75.56 93 GLU A N 1
ATOM 704 C CA . GLU A 1 93 ? -9.712 -5.526 20.874 1.00 75.56 93 GLU A CA 1
ATOM 705 C C . GLU A 1 93 ? -8.556 -5.963 21.782 1.00 75.56 93 GLU A C 1
ATOM 707 O O . GLU A 1 93 ? -7.533 -6.443 21.306 1.00 75.56 93 GLU A O 1
ATOM 712 N N . GLN A 1 94 ? -8.716 -5.808 23.098 1.00 81.19 94 GLN A N 1
ATOM 713 C CA . GLN A 1 94 ? -7.702 -6.145 24.098 1.00 81.19 94 GLN A CA 1
ATOM 714 C C . GLN A 1 94 ? -7.767 -7.619 24.534 1.00 81.19 94 GLN A C 1
ATOM 716 O O . GLN A 1 94 ? -7.001 -8.052 25.394 1.00 81.19 94 GLN A O 1
ATOM 721 N N . SER A 1 95 ? -8.686 -8.410 23.971 1.00 88.94 95 SER A N 1
ATOM 722 C CA . SER A 1 95 ? -8.757 -9.848 24.232 1.00 88.94 95 SER A CA 1
ATOM 723 C C . SER A 1 95 ? -7.525 -10.569 23.681 1.00 88.94 95 SER A C 1
ATOM 725 O O . SER A 1 95 ? -7.067 -10.286 22.574 1.00 88.94 95 SER A O 1
ATOM 727 N N . SER A 1 96 ? -7.019 -11.572 24.404 1.00 90.75 96 SER A N 1
ATOM 728 C CA . SER A 1 96 ? -5.855 -12.356 23.969 1.00 90.75 96 SER A CA 1
ATOM 729 C C . SER A 1 96 ? -6.062 -12.998 22.595 1.00 90.75 96 SER A C 1
ATOM 731 O O . SER A 1 96 ? -5.145 -13.009 21.782 1.00 90.75 96 SER A O 1
ATOM 733 N N . THR A 1 97 ? -7.269 -13.487 22.293 1.00 87.94 97 THR A N 1
ATOM 734 C CA . THR A 1 97 ? -7.577 -14.071 20.978 1.00 87.94 97 THR A CA 1
ATOM 735 C C . THR A 1 97 ? -7.515 -13.026 19.863 1.00 87.94 97 THR A C 1
ATOM 737 O O . THR A 1 97 ? -6.953 -13.309 18.808 1.00 87.94 97 THR A O 1
ATOM 740 N N . ALA A 1 98 ? -8.044 -11.820 20.101 1.00 86.62 98 ALA A N 1
ATOM 741 C CA . ALA A 1 98 ? -8.012 -10.716 19.142 1.00 86.62 98 ALA A CA 1
ATOM 742 C C . ALA A 1 98 ? -6.568 -10.304 18.826 1.00 86.62 98 ALA A C 1
ATOM 744 O O . ALA A 1 98 ? -6.173 -10.276 17.660 1.00 86.62 98 ALA A O 1
ATOM 745 N N . LEU A 1 99 ? -5.754 -10.104 19.866 1.00 90.38 99 LEU A N 1
ATOM 746 C CA . LEU A 1 99 ? -4.343 -9.740 19.735 1.00 90.38 99 LEU A CA 1
ATOM 747 C C . LEU A 1 99 ? -3.514 -10.826 19.035 1.00 90.38 99 LEU A C 1
ATOM 749 O O . LEU A 1 99 ? -2.655 -10.500 18.218 1.00 90.38 99 LEU A O 1
ATOM 753 N N . ILE A 1 100 ? -3.777 -12.111 19.304 1.00 92.38 100 ILE A N 1
ATOM 754 C CA . ILE A 1 100 ? -3.090 -13.221 18.621 1.00 92.38 100 ILE A CA 1
ATOM 755 C C . ILE A 1 100 ? -3.446 -13.235 17.133 1.00 92.38 100 ILE A C 1
ATOM 757 O O . ILE A 1 100 ? -2.547 -13.290 16.295 1.00 92.38 100 ILE A O 1
ATOM 761 N N . VAL A 1 101 ? -4.734 -13.159 16.787 1.00 88.19 101 VAL A N 1
ATOM 762 C CA . VAL A 1 101 ? -5.178 -13.173 15.384 1.00 88.19 101 VAL A CA 1
ATOM 763 C C . VAL A 1 101 ? -4.625 -11.961 14.636 1.00 88.19 101 VAL A C 1
ATOM 765 O O . VAL A 1 101 ? -4.035 -12.117 13.565 1.00 88.19 101 VAL A O 1
ATOM 768 N N . GLN A 1 102 ? -4.740 -10.767 15.218 1.00 89.06 102 GLN A N 1
ATOM 769 C CA . GLN A 1 102 ? -4.195 -9.541 14.643 1.00 89.06 102 GLN A CA 1
ATOM 770 C C . GLN A 1 102 ? -2.672 -9.620 14.490 1.00 89.06 102 GLN A C 1
ATOM 772 O O . GLN A 1 102 ? -2.151 -9.280 13.431 1.00 89.06 102 GLN A O 1
ATOM 777 N N . GLY A 1 103 ? -1.954 -10.108 15.503 1.00 90.62 103 GLY A N 1
ATOM 778 C CA . GLY A 1 103 ? -0.499 -10.254 15.472 1.00 90.62 103 GLY A CA 1
ATOM 779 C C . GLY A 1 103 ? -0.019 -11.235 14.400 1.00 90.62 103 GLY A C 1
ATOM 780 O O . GLY A 1 103 ? 0.915 -10.929 13.657 1.00 90.62 103 GLY A O 1
ATOM 781 N N . VAL A 1 104 ? -0.679 -12.388 14.261 1.00 92.94 104 VAL A N 1
ATOM 782 C CA . VAL A 1 104 ? -0.350 -13.389 13.230 1.00 92.94 104 VAL A CA 1
ATOM 783 C C . VAL A 1 104 ? -0.617 -12.839 11.831 1.00 92.94 104 VAL A C 1
ATOM 785 O O . VAL A 1 104 ? 0.265 -12.892 10.975 1.00 92.94 104 VAL A O 1
ATOM 788 N N . LEU A 1 105 ? -1.798 -12.266 11.594 1.00 89.12 105 LEU A N 1
ATOM 789 C CA . LEU A 1 105 ? -2.137 -11.727 10.277 1.00 89.12 105 LEU A CA 1
ATOM 790 C C . LEU A 1 105 ? -1.260 -10.521 9.911 1.00 89.12 105 LEU A C 1
ATOM 792 O O . LEU A 1 105 ? -0.786 -10.430 8.779 1.00 89.12 105 LEU A O 1
ATOM 796 N N . ASN A 1 106 ? -0.986 -9.628 10.865 1.00 90.25 106 ASN A N 1
ATOM 797 C CA . ASN A 1 106 ? -0.158 -8.451 10.617 1.00 90.25 106 ASN A CA 1
ATOM 798 C C . ASN A 1 106 ? 1.314 -8.824 10.398 1.00 90.25 106 ASN A C 1
ATOM 800 O O . ASN A 1 106 ? 1.949 -8.269 9.508 1.00 90.25 106 ASN A O 1
ATOM 804 N N . SER A 1 107 ? 1.858 -9.796 11.140 1.00 93.38 107 SER A N 1
ATOM 805 C CA . SER A 1 107 ? 3.234 -10.269 10.923 1.00 93.38 107 SER A CA 1
ATOM 806 C C . SER A 1 107 ? 3.398 -10.994 9.586 1.00 93.38 107 SER A C 1
ATOM 808 O O . SER A 1 107 ? 4.372 -10.738 8.877 1.00 93.38 107 SER A O 1
ATOM 810 N N . ALA A 1 108 ? 2.426 -11.824 9.190 1.00 91.25 108 ALA A N 1
ATOM 811 C CA . ALA A 1 108 ? 2.412 -12.454 7.872 1.00 91.25 108 ALA A CA 1
ATOM 812 C C . ALA A 1 108 ? 2.362 -11.405 6.747 1.00 91.25 108 ALA A C 1
ATOM 814 O O . ALA A 1 108 ? 3.158 -11.459 5.807 1.00 91.25 108 ALA A O 1
ATOM 815 N N . SER A 1 109 ? 1.473 -10.415 6.872 1.00 90.62 109 SER A N 1
ATOM 816 C CA . SER A 1 109 ? 1.340 -9.337 5.890 1.00 90.62 109 SER A CA 1
ATOM 817 C C . SER A 1 109 ? 2.597 -8.468 5.811 1.00 90.62 109 SER A C 1
ATOM 819 O O . SER A 1 109 ? 3.101 -8.209 4.719 1.00 90.62 109 SER A O 1
ATOM 821 N N . ALA A 1 110 ? 3.153 -8.070 6.959 1.00 92.12 110 ALA A N 1
ATOM 822 C CA . ALA A 1 110 ? 4.388 -7.295 7.031 1.00 92.12 110 ALA A CA 1
ATOM 823 C C . ALA A 1 110 ? 5.570 -8.057 6.418 1.00 92.12 110 ALA A C 1
ATOM 825 O O . ALA A 1 110 ? 6.349 -7.468 5.675 1.00 92.12 110 ALA A O 1
ATOM 826 N N . GLY A 1 111 ? 5.683 -9.367 6.662 1.00 94.06 111 GLY A N 1
ATOM 827 C CA . GLY A 1 111 ? 6.729 -10.200 6.067 1.00 94.06 111 GLY A CA 1
ATOM 828 C C . GLY A 1 111 ? 6.688 -10.198 4.537 1.00 94.06 111 GLY A C 1
ATOM 829 O O . GLY A 1 111 ? 7.720 -9.996 3.895 1.00 94.06 111 GLY A O 1
ATOM 830 N N . ILE A 1 112 ? 5.495 -10.347 3.951 1.00 91.62 112 ILE A N 1
ATOM 831 C CA . ILE A 1 112 ? 5.312 -10.277 2.494 1.00 91.62 112 ILE A CA 1
ATOM 832 C C . ILE A 1 112 ? 5.663 -8.877 1.982 1.00 91.62 112 ILE A C 1
ATOM 834 O O . ILE A 1 112 ? 6.446 -8.757 1.044 1.00 91.62 112 ILE A O 1
ATOM 838 N N . LEU A 1 113 ? 5.147 -7.814 2.604 1.00 91.94 113 LEU A N 1
ATOM 839 C CA . LEU A 1 113 ? 5.410 -6.436 2.171 1.00 91.94 113 LEU A CA 1
ATOM 840 C C . LEU A 1 113 ? 6.898 -6.060 2.271 1.00 91.94 113 LEU A C 1
ATOM 842 O O . LEU A 1 113 ? 7.422 -5.416 1.363 1.00 91.94 113 LEU A O 1
ATOM 846 N N . ILE A 1 114 ? 7.600 -6.515 3.313 1.00 93.88 114 ILE A N 1
ATOM 847 C CA . ILE A 1 114 ? 9.051 -6.333 3.462 1.00 93.88 114 ILE A CA 1
ATOM 848 C C . ILE A 1 114 ? 9.805 -7.080 2.358 1.00 93.88 114 ILE A C 1
ATOM 850 O O . ILE A 1 114 ? 10.702 -6.501 1.745 1.00 93.88 114 ILE A O 1
ATOM 854 N N . TYR A 1 115 ? 9.442 -8.335 2.069 1.00 93.94 115 TYR A N 1
ATOM 855 C CA . TYR A 1 115 ? 10.049 -9.089 0.969 1.00 93.94 115 TYR A CA 1
ATOM 856 C C . TYR A 1 115 ? 9.840 -8.377 -0.371 1.00 93.94 115 TYR A C 1
ATOM 858 O O . TYR A 1 115 ? 10.801 -8.169 -1.113 1.00 93.94 115 TYR A O 1
ATOM 866 N N . MET A 1 116 ? 8.611 -7.932 -0.647 1.00 93.62 116 MET A N 1
ATOM 867 C CA . MET A 1 116 ? 8.290 -7.192 -1.865 1.00 93.62 116 MET A CA 1
ATOM 868 C C . MET A 1 116 ? 9.119 -5.909 -1.973 1.00 93.62 116 MET A C 1
ATOM 870 O O . MET A 1 116 ? 9.721 -5.655 -3.014 1.00 93.62 116 MET A O 1
ATOM 874 N N . ALA A 1 117 ? 9.200 -5.124 -0.895 1.00 92.06 117 ALA A N 1
ATOM 875 C CA . ALA A 1 117 ? 9.948 -3.873 -0.872 1.00 92.06 117 ALA A CA 1
ATOM 876 C C . ALA A 1 117 ? 11.455 -4.086 -1.069 1.00 92.06 117 ALA A C 1
ATOM 878 O O . ALA A 1 117 ? 12.064 -3.411 -1.897 1.00 92.06 117 ALA A O 1
ATOM 879 N N . LEU A 1 118 ? 12.065 -5.020 -0.337 1.00 92.44 118 LEU A N 1
ATOM 880 C CA . LEU A 1 118 ? 13.514 -5.225 -0.364 1.00 92.44 118 LEU A CA 1
ATOM 881 C C . LEU A 1 118 ? 13.973 -6.003 -1.599 1.00 92.44 118 LEU A C 1
ATOM 883 O O . LEU A 1 118 ? 14.913 -5.587 -2.274 1.00 92.44 118 LEU A O 1
ATOM 887 N N . VAL A 1 119 ? 13.335 -7.137 -1.886 1.00 92.88 119 VAL A N 1
ATOM 888 C CA . VAL A 1 119 ? 13.814 -8.099 -2.888 1.00 92.88 119 VAL A CA 1
ATOM 889 C C . VAL A 1 119 ? 13.247 -7.789 -4.265 1.00 92.88 119 VAL A C 1
ATOM 891 O O . VAL A 1 119 ? 13.988 -7.754 -5.245 1.00 92.88 119 VAL A O 1
ATOM 894 N N . ASP A 1 120 ? 11.941 -7.555 -4.367 1.00 90.06 120 ASP A N 1
ATOM 895 C CA . ASP A 1 120 ? 11.311 -7.409 -5.679 1.00 90.06 120 ASP A CA 1
ATOM 896 C C . ASP A 1 120 ? 11.339 -5.981 -6.224 1.00 90.06 120 ASP A C 1
ATOM 898 O O . ASP A 1 120 ? 11.422 -5.814 -7.444 1.00 90.06 120 ASP A O 1
ATOM 902 N N . LEU A 1 121 ? 11.348 -4.969 -5.353 1.00 90.12 121 LEU A N 1
ATOM 903 C CA . LEU A 1 121 ? 11.440 -3.561 -5.744 1.00 90.12 121 LEU A CA 1
ATOM 904 C C . LEU A 1 121 ? 12.874 -3.033 -5.626 1.00 90.12 121 LEU A C 1
ATOM 906 O O . LEU A 1 121 ? 13.537 -2.849 -6.645 1.00 90.12 121 LEU A O 1
ATOM 910 N N . LEU A 1 122 ? 13.394 -2.854 -4.407 1.00 91.31 122 LEU A N 1
ATOM 911 C CA . LEU A 1 122 ? 14.674 -2.170 -4.198 1.00 91.31 122 LEU A CA 1
ATOM 912 C C . LEU A 1 122 ? 15.860 -2.902 -4.817 1.00 91.31 122 LEU A C 1
ATOM 914 O O . LEU A 1 122 ? 16.656 -2.267 -5.504 1.00 91.31 122 LEU A O 1
ATOM 918 N N . ALA A 1 123 ? 15.989 -4.216 -4.625 1.00 91.06 123 ALA A N 1
ATOM 919 C CA . ALA A 1 123 ? 17.095 -4.948 -5.236 1.00 91.06 123 ALA A CA 1
ATOM 920 C C . ALA A 1 123 ? 17.021 -4.912 -6.770 1.00 91.06 123 ALA A C 1
ATOM 922 O O . ALA A 1 123 ? 18.055 -4.800 -7.421 1.00 91.06 123 ALA A O 1
ATOM 923 N N . THR A 1 124 ? 15.819 -4.945 -7.356 1.00 88.44 124 THR A N 1
ATOM 924 C CA . THR A 1 124 ? 15.652 -4.809 -8.810 1.00 88.44 124 THR A CA 1
ATOM 925 C C . THR A 1 124 ? 16.092 -3.431 -9.300 1.00 88.44 124 THR A C 1
ATOM 927 O O . THR A 1 124 ? 16.826 -3.353 -10.283 1.00 88.44 124 THR A O 1
ATOM 930 N N . ASP A 1 125 ? 15.685 -2.363 -8.612 1.00 88.06 125 ASP A N 1
ATOM 931 C CA . ASP A 1 125 ? 15.991 -0.989 -9.021 1.00 88.06 125 ASP A CA 1
ATOM 932 C C . ASP A 1 125 ? 17.477 -0.649 -8.814 1.00 88.06 125 ASP A C 1
ATOM 934 O O . ASP A 1 125 ? 18.113 -0.063 -9.690 1.00 88.06 125 ASP A O 1
ATOM 938 N N . PHE A 1 126 ? 18.066 -1.053 -7.684 1.00 89.88 126 PHE A N 1
ATOM 939 C CA . PHE A 1 126 ? 19.459 -0.740 -7.344 1.00 89.8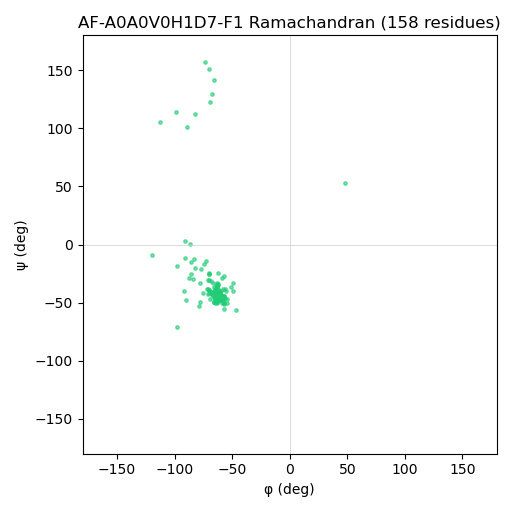8 126 PHE A CA 1
ATOM 940 C C . PHE A 1 126 ? 20.489 -1.594 -8.092 1.00 89.88 126 PHE A C 1
ATOM 942 O O . PHE A 1 126 ? 21.639 -1.171 -8.228 1.00 89.88 126 PHE A O 1
ATOM 949 N N . MET A 1 127 ? 20.093 -2.764 -8.599 1.00 91.38 127 MET A N 1
ATOM 950 C CA . MET A 1 127 ? 20.951 -3.617 -9.431 1.00 91.38 127 MET A CA 1
ATOM 951 C C . MET A 1 127 ? 20.817 -3.314 -10.930 1.00 91.38 127 MET A C 1
ATOM 953 O O . MET A 1 127 ? 21.457 -3.983 -11.744 1.00 91.38 127 MET A O 1
ATOM 957 N N . ASP A 1 128 ? 20.022 -2.313 -11.324 1.00 89.50 128 ASP A N 1
ATOM 958 C CA . ASP A 1 128 ? 19.949 -1.888 -12.721 1.00 89.50 128 ASP A CA 1
ATOM 959 C C . ASP A 1 128 ? 21.287 -1.242 -13.151 1.00 89.50 128 ASP A C 1
ATOM 961 O O . ASP A 1 128 ? 21.764 -0.312 -12.486 1.00 89.50 128 ASP A O 1
ATOM 965 N N . PRO A 1 129 ? 21.885 -1.667 -14.285 1.00 90.19 129 PRO A N 1
ATOM 966 C CA . PRO A 1 129 ? 23.105 -1.072 -14.827 1.00 90.19 129 PRO A CA 1
ATOM 967 C C . PRO A 1 129 ? 23.087 0.443 -14.945 1.00 90.19 129 PRO A C 1
ATOM 969 O O . PRO A 1 129 ? 24.113 1.091 -14.743 1.00 90.19 129 PRO A O 1
ATOM 972 N N . LYS A 1 130 ? 21.933 1.042 -15.225 1.00 90.12 130 LYS A N 1
ATOM 973 C CA . LYS A 1 130 ? 21.789 2.495 -15.325 1.00 90.12 130 LYS A CA 1
ATOM 974 C C . LYS A 1 130 ? 22.007 3.183 -13.981 1.00 90.12 130 LYS A C 1
ATOM 976 O O . LYS A 1 130 ? 22.517 4.303 -13.967 1.00 90.12 130 LYS A O 1
ATOM 981 N N . LEU A 1 131 ? 21.631 2.537 -12.876 1.00 89.00 131 LEU A N 1
ATOM 982 C CA . LEU A 1 131 ? 21.724 3.106 -11.536 1.00 89.00 131 LEU A CA 1
ATOM 983 C C . LEU A 1 131 ? 23.149 3.029 -10.998 1.00 89.00 131 LEU A C 1
ATOM 985 O O . LEU A 1 131 ? 23.702 4.069 -10.645 1.00 89.00 131 LEU A O 1
ATOM 989 N N . TYR A 1 132 ? 23.781 1.852 -11.004 1.00 86.06 132 TYR A N 1
ATOM 990 C CA . TYR A 1 132 ? 25.138 1.717 -10.457 1.00 86.06 132 TYR A CA 1
ATOM 991 C C . TYR A 1 132 ? 26.234 2.306 -11.361 1.00 86.06 132 TYR A C 1
ATOM 993 O O . TYR A 1 132 ? 27.339 2.565 -10.892 1.00 86.06 132 TYR A O 1
ATOM 1001 N N . THR A 1 133 ? 25.949 2.562 -12.644 1.00 89.31 133 THR A N 1
ATOM 1002 C CA . THR A 1 133 ? 26.899 3.248 -13.544 1.00 89.31 133 THR A CA 1
ATOM 1003 C C . THR A 1 133 ? 26.849 4.776 -13.385 1.00 89.31 133 THR A C 1
ATOM 1005 O O . THR A 1 133 ? 27.798 5.470 -13.747 1.00 89.31 133 THR A O 1
ATOM 1008 N N . SER A 1 134 ? 25.764 5.334 -12.835 1.00 93.81 134 SER A N 1
ATOM 1009 C CA . SER A 1 134 ? 25.564 6.783 -12.711 1.00 93.81 134 SER A CA 1
ATOM 1010 C C . SER A 1 134 ? 25.585 7.233 -11.253 1.00 93.81 134 SER A C 1
ATOM 1012 O O . SER A 1 134 ? 24.599 7.107 -10.530 1.00 93.81 134 SER A O 1
ATOM 1014 N N . PHE A 1 135 ? 26.683 7.871 -10.840 1.00 91.69 135 PHE A N 1
ATOM 1015 C CA . PHE A 1 135 ? 26.848 8.376 -9.471 1.00 91.69 135 PHE A CA 1
ATOM 1016 C C . PHE A 1 135 ? 25.720 9.328 -9.035 1.00 91.69 135 PHE A C 1
ATOM 1018 O O . PHE A 1 135 ? 25.221 9.249 -7.913 1.00 91.69 135 PHE A O 1
ATOM 1025 N N . LYS A 1 136 ? 25.262 10.203 -9.944 1.00 94.19 136 LYS A N 1
ATOM 1026 C CA . LYS A 1 136 ? 24.139 11.117 -9.673 1.00 94.19 136 LYS A CA 1
ATOM 1027 C C . LYS A 1 136 ? 22.842 10.353 -9.399 1.00 94.19 136 LYS A C 1
ATOM 1029 O O . LYS A 1 136 ? 22.106 10.719 -8.486 1.00 94.19 136 LYS A O 1
ATOM 1034 N N . LEU A 1 137 ? 22.570 9.302 -10.175 1.00 91.81 137 LEU A N 1
ATOM 1035 C CA . LEU A 1 137 ? 21.357 8.500 -10.025 1.00 91.81 137 LEU A CA 1
ATOM 1036 C C . LEU A 1 137 ? 21.405 7.663 -8.742 1.00 91.81 137 LEU A C 1
ATOM 1038 O O . LEU A 1 137 ? 20.409 7.594 -8.030 1.00 91.81 137 LEU A O 1
ATOM 1042 N N . GLN A 1 138 ? 22.575 7.123 -8.396 1.00 92.31 138 GLN A N 1
ATOM 1043 C CA . GLN A 1 138 ? 22.789 6.391 -7.151 1.00 92.31 138 GLN A CA 1
ATOM 1044 C C . GLN A 1 138 ? 22.565 7.268 -5.909 1.00 92.31 138 GLN A C 1
ATOM 1046 O O . GLN A 1 138 ? 21.875 6.843 -4.981 1.00 92.31 138 GLN A O 1
ATOM 1051 N N . ILE A 1 139 ? 23.103 8.495 -5.875 1.00 94.00 139 ILE A N 1
ATOM 1052 C CA . ILE A 1 139 ? 22.834 9.428 -4.766 1.00 94.00 139 ILE A CA 1
ATOM 1053 C C . ILE A 1 139 ? 21.348 9.779 -4.718 1.00 94.00 139 ILE A C 1
ATOM 1055 O O . ILE A 1 139 ? 20.747 9.701 -3.649 1.00 94.00 139 ILE A O 1
ATOM 1059 N N . SER A 1 140 ? 20.747 10.126 -5.860 1.00 93.94 140 SER A N 1
ATOM 1060 C CA . SER A 1 140 ? 19.327 10.487 -5.914 1.00 93.94 140 SER A CA 1
ATOM 1061 C C . SER A 1 140 ? 18.439 9.359 -5.388 1.00 93.94 140 SER A C 1
ATOM 1063 O O . SER A 1 140 ? 17.565 9.619 -4.568 1.00 93.94 140 SER A O 1
ATOM 1065 N N . ALA A 1 141 ? 18.681 8.114 -5.806 1.00 93.00 141 ALA A N 1
ATOM 1066 C CA . ALA A 1 141 ? 17.906 6.957 -5.369 1.00 93.00 141 ALA A CA 1
ATOM 1067 C C . ALA A 1 141 ? 18.055 6.690 -3.863 1.00 93.00 141 ALA A C 1
ATOM 1069 O O . ALA A 1 141 ? 17.057 6.471 -3.180 1.00 93.00 141 ALA A O 1
ATOM 1070 N N . ASN A 1 142 ? 19.277 6.774 -3.322 1.00 93.00 142 ASN A N 1
ATOM 1071 C CA . ASN A 1 142 ? 19.511 6.615 -1.883 1.00 93.00 142 ASN A CA 1
ATOM 1072 C C . ASN A 1 142 ? 18.842 7.723 -1.059 1.00 93.00 142 ASN A C 1
ATOM 1074 O O . ASN A 1 142 ? 18.218 7.436 -0.040 1.00 93.00 142 ASN A O 1
ATOM 1078 N N . VAL A 1 143 ? 18.928 8.980 -1.505 1.00 95.69 143 VAL A N 1
ATOM 1079 C CA . VAL A 1 143 ? 18.264 10.106 -0.830 1.00 95.69 143 VAL A CA 1
ATOM 1080 C C . VAL A 1 143 ? 16.748 9.930 -0.862 1.00 95.69 143 VAL A C 1
ATOM 1082 O O . VAL A 1 143 ? 16.106 10.083 0.174 1.00 95.69 143 VAL A O 1
ATOM 1085 N N . SER A 1 144 ? 16.169 9.557 -2.009 1.00 93.62 144 SER A N 1
ATOM 1086 C CA . SER A 1 144 ? 14.733 9.277 -2.122 1.00 93.62 144 SER A CA 1
ATOM 1087 C C . SER A 1 144 ? 14.293 8.125 -1.215 1.00 93.62 144 SER A C 1
ATOM 1089 O O . SER A 1 144 ? 13.249 8.234 -0.572 1.00 93.62 144 SER A O 1
ATOM 1091 N N . LEU A 1 145 ? 15.094 7.058 -1.111 1.00 93.12 145 LEU A N 1
ATOM 1092 C CA . LEU A 1 145 ? 14.820 5.923 -0.229 1.00 93.12 145 LEU A CA 1
ATOM 1093 C C . LEU A 1 145 ? 14.814 6.338 1.248 1.00 93.12 145 LEU A C 1
ATOM 1095 O O . LEU A 1 145 ? 13.857 6.049 1.967 1.00 93.12 145 LEU A O 1
ATOM 1099 N N . VAL A 1 146 ? 15.856 7.046 1.694 1.00 94.69 146 VAL A N 1
ATOM 1100 C CA . VAL A 1 146 ? 15.962 7.525 3.081 1.00 94.69 146 VAL A CA 1
ATOM 1101 C C . VAL A 1 146 ? 14.846 8.515 3.401 1.00 94.69 146 VAL A C 1
ATOM 1103 O O . VAL A 1 146 ? 14.256 8.434 4.476 1.00 94.69 146 VAL A O 1
ATOM 1106 N N . LEU A 1 147 ? 14.512 9.410 2.470 1.00 93.94 147 LEU A N 1
ATOM 1107 C CA . LEU A 1 147 ? 13.418 10.361 2.640 1.00 93.94 147 LEU A CA 1
ATOM 1108 C C . LEU A 1 147 ? 12.071 9.640 2.784 1.00 93.94 147 LEU A C 1
ATOM 1110 O O . LEU A 1 147 ? 11.320 9.949 3.704 1.00 93.94 147 LEU A O 1
ATOM 1114 N N . GLY A 1 148 ? 11.790 8.649 1.932 1.00 91.31 148 GLY A N 1
ATOM 1115 C CA . GLY A 1 148 ? 10.575 7.838 2.029 1.00 91.31 148 GLY A CA 1
ATOM 1116 C C . GLY A 1 148 ? 10.475 7.098 3.365 1.00 91.31 148 GLY A C 1
ATOM 1117 O O . GLY A 1 148 ? 9.451 7.181 4.043 1.00 91.31 148 GLY A O 1
ATOM 1118 N N . ALA A 1 149 ? 11.560 6.446 3.796 1.00 91.75 149 ALA A N 1
ATOM 1119 C CA . ALA A 1 149 ? 11.616 5.762 5.088 1.00 91.75 149 ALA A CA 1
ATOM 1120 C C . ALA A 1 149 ? 11.437 6.731 6.273 1.00 91.75 149 ALA A C 1
ATOM 1122 O O . ALA A 1 149 ? 10.702 6.432 7.216 1.00 91.75 149 ALA A O 1
ATOM 1123 N N . ALA A 1 150 ? 12.060 7.912 6.213 1.00 91.62 150 ALA A N 1
ATOM 1124 C CA . ALA A 1 150 ? 11.914 8.950 7.227 1.00 91.62 150 ALA A CA 1
ATOM 1125 C C . ALA A 1 150 ? 10.473 9.479 7.298 1.00 91.62 150 ALA A C 1
ATOM 1127 O O . ALA A 1 150 ? 9.931 9.603 8.395 1.00 91.62 150 ALA A O 1
ATOM 1128 N N . CYS A 1 151 ? 9.825 9.728 6.154 1.00 89.44 151 CYS A N 1
ATOM 1129 C CA . CYS A 1 151 ? 8.419 10.131 6.100 1.00 89.44 151 CYS A CA 1
ATOM 1130 C C . CYS A 1 151 ? 7.507 9.088 6.759 1.00 89.44 151 CYS A C 1
ATOM 1132 O O . CYS A 1 151 ? 6.719 9.445 7.633 1.00 89.44 151 CYS A O 1
ATOM 1134 N N . MET A 1 152 ? 7.651 7.805 6.412 1.00 89.94 152 MET A N 1
ATOM 1135 C CA . MET A 1 152 ? 6.831 6.736 7.000 1.00 89.94 152 MET A CA 1
ATOM 1136 C C . MET A 1 152 ? 7.076 6.571 8.509 1.00 89.94 152 MET A C 1
ATOM 1138 O O . MET A 1 152 ? 6.131 6.383 9.273 1.00 89.94 152 MET A O 1
ATOM 1142 N N . SER A 1 153 ? 8.323 6.722 8.962 1.00 89.00 153 SER A N 1
ATOM 1143 C CA . SER A 1 153 ? 8.673 6.697 10.391 1.00 89.00 153 SER A CA 1
ATOM 1144 C C . SER A 1 153 ? 8.052 7.866 11.172 1.00 89.00 153 SER A C 1
ATOM 1146 O O . SER A 1 153 ? 7.519 7.681 12.269 1.00 89.00 153 SER A O 1
ATOM 1148 N N . LEU A 1 154 ? 8.047 9.074 10.595 1.00 87.81 154 LEU A N 1
ATOM 1149 C CA . LEU A 1 154 ? 7.405 10.243 11.205 1.00 87.81 154 LEU A CA 1
ATOM 1150 C C . LEU A 1 154 ? 5.885 10.074 11.319 1.00 87.81 154 LEU A C 1
ATOM 1152 O O . LEU A 1 154 ? 5.322 10.444 12.349 1.00 87.81 154 LEU A O 1
ATOM 1156 N N . LEU A 1 155 ? 5.230 9.485 10.311 1.00 83.56 155 LEU A N 1
ATOM 1157 C CA . LEU A 1 155 ? 3.795 9.174 10.367 1.00 83.56 155 LEU A CA 1
ATOM 1158 C C . LEU A 1 155 ? 3.473 8.197 11.500 1.00 83.56 155 LEU A C 1
ATOM 1160 O O . LEU A 1 155 ? 2.516 8.423 12.239 1.00 83.56 155 LEU A O 1
ATOM 1164 N N . ALA A 1 156 ? 4.300 7.164 11.683 1.00 78.44 156 ALA A N 1
ATOM 1165 C CA . ALA A 1 156 ? 4.130 6.200 12.767 1.00 78.44 156 ALA A CA 1
ATOM 1166 C C . ALA A 1 156 ? 4.236 6.861 14.152 1.00 78.44 156 ALA A C 1
ATOM 1168 O O . ALA A 1 156 ? 3.443 6.560 15.039 1.00 78.44 156 ALA A O 1
ATOM 1169 N N . LYS A 1 157 ? 5.170 7.806 14.331 1.00 79.50 157 LYS A N 1
ATOM 1170 C CA . LYS A 1 157 ? 5.305 8.561 15.587 1.00 79.50 157 LYS A CA 1
ATOM 1171 C C . LYS A 1 157 ? 4.157 9.549 15.813 1.00 79.50 157 LYS A C 1
ATOM 1173 O O . LYS A 1 157 ? 3.846 9.866 16.953 1.00 79.50 157 LYS A O 1
ATOM 1178 N N . TRP A 1 158 ? 3.578 10.089 14.746 1.00 71.25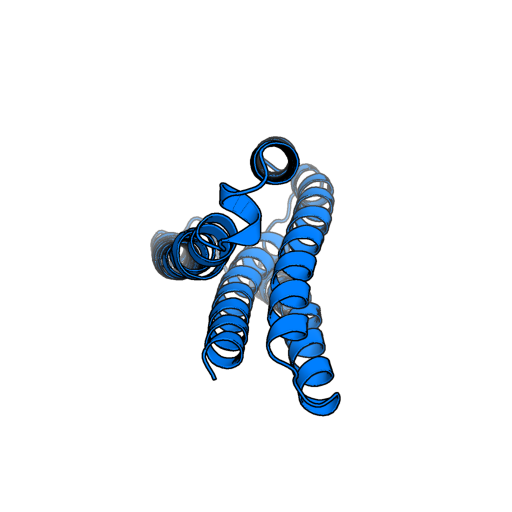 158 TRP A N 1
ATOM 1179 C CA . TRP A 1 158 ? 2.535 11.108 14.844 1.00 71.25 158 TRP A CA 1
ATOM 1180 C C . TRP A 1 158 ? 1.131 10.524 15.062 1.00 71.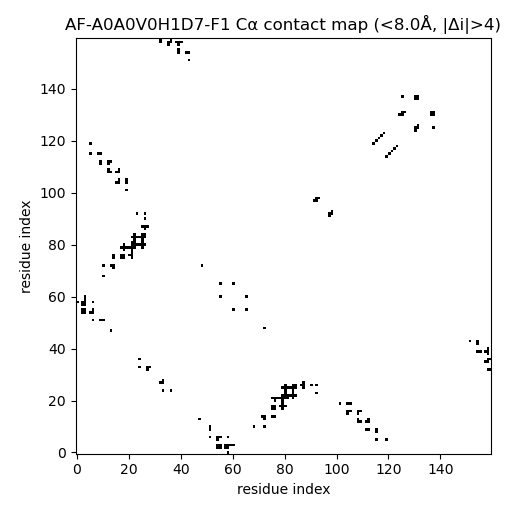25 158 TRP A C 1
ATOM 1182 O O . TRP A 1 158 ? 0.293 11.173 15.684 1.00 71.25 158 TRP A O 1
ATOM 1192 N N . GLY A 1 159 ? 0.871 9.315 14.557 1.00 60.12 159 GLY A N 1
ATOM 1193 C CA . GLY A 1 159 ? -0.402 8.614 14.747 1.00 60.12 159 GLY A CA 1
ATOM 1194 C C . GLY A 1 159 ? -0.538 7.849 16.071 1.00 60.12 159 GLY A C 1
ATOM 1195 O O . GLY A 1 159 ? -1.647 7.418 16.377 1.00 60.12 159 GLY A O 1
ATOM 1196 N N . GLY A 1 160 ? 0.558 7.664 16.820 1.00 53.16 160 GLY A N 1
ATOM 1197 C CA . GLY A 1 160 ? 0.625 6.908 18.080 1.00 53.16 160 GLY A CA 1
ATOM 1198 C C . GLY A 1 160 ? 0.685 7.766 19.336 1.00 53.16 160 GLY A C 1
ATOM 1199 O O . GLY A 1 160 ? 1.211 8.899 19.265 1.00 53.16 160 GLY A O 1
#

Sequence (160 aa):
MRHRLISQVLELGILVHSVIIGISLGTTENPKTIKPLIIALSFHQFFEGMGLGGCISQAKYKARTIIIMVLFFTVTTPSGIAIGMMISKGYNEQSSTALIVQGVLNSASAGILIYMALVDLLATDFMDPKLYTSFKLQISANVSLVLGAACMSLLAKWGG

InterPro domains:
  IPR003689 Zinc/iron permease [PF02535] (2-156)
  IPR004698 Zinc/iron permease, fungal/plant [TIGR00820] (1-158)

Mean predicted aligned error: 4.41 Å

Solvent-accessible surface area (backbone atoms only — not comparable to full-atom values): 8349 Å² total; per-residue (Å²): 113,67,46,45,54,52,34,52,53,49,48,52,31,48,50,58,42,34,31,56,53,15,23,60,55,28,44,56,80,54,67,84,53,49,56,45,31,53,54,31,48,52,54,50,51,50,54,53,48,51,55,51,50,53,31,46,63,70,34,69,65,56,69,71,57,51,52,53,51,53,48,52,66,64,49,35,33,60,49,16,22,53,51,14,51,70,42,37,91,81,52,60,72,85,35,71,68,47,45,50,53,50,48,52,54,47,50,55,27,48,52,50,46,49,46,43,48,50,58,67,43,47,47,51,57,62,67,33,69,74,30,73,73,28,70,70,51,42,53,51,52,52,52,52,51,52,50,52,52,50,53,56,51,51,35,57,61,62,38,98